Protein AF-A0A7V2JRJ6-F1 (afdb_monomer_lite)

pLDDT: mean 73.1, std 12.54, range [37.25, 88.06]

Foldseek 3Di:
DDPDDQQWAFEDEPNDTQAIDNDDVRRVVRNCVSDPDNPDKEKEKADEPDCVCVDVVVVVVCCVVPVRHHYHYDHHPDNGDHIYIYID

Sequence (88 aa):
RAKHKKGEWLGIHGGRIVAVARNMEGAVTNLLNASIEKNDEVLTIFTGDDPRLREPSALDFIMTAFPGLDVEIKKGGQSVYPLIMSLE

Secondary structure (DSSP, 8-state):
---PPTT-EEEEETTEEEEEESSHHH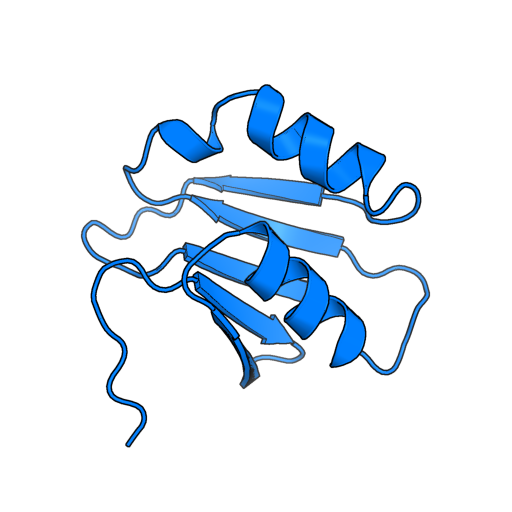HHHHHHHH-S--SS-EEEEEE-S-GGGSSHHHHHHHHHH-TT-EEEEEE---TT--EEEEE-

Radius of gyration: 12.17 Å; chains: 1; bounding box: 29×27×31 Å

Structure (mmCIF, N/CA/C/O backbone):
data_AF-A0A7V2JRJ6-F1
#
_entry.id   AF-A0A7V2JRJ6-F1
#
loop_
_atom_site.group_PDB
_atom_site.id
_atom_site.type_symbol
_atom_site.label_atom_id
_atom_site.label_alt_id
_atom_site.label_comp_id
_atom_site.label_asym_id
_atom_site.label_entity_id
_atom_site.label_seq_id
_atom_site.pdbx_PDB_ins_code
_atom_site.Cartn_x
_atom_site.Cartn_y
_atom_site.Cartn_z
_atom_site.occupancy
_atom_site.B_iso_or_equiv
_atom_site.auth_seq_id
_atom_site.auth_comp_id
_atom_site.auth_asym_id
_atom_site.auth_atom_id
_atom_site.pdbx_PDB_model_num
ATOM 1 N N . ARG A 1 1 ? -11.968 -9.650 -15.914 1.00 37.25 1 ARG A N 1
ATOM 2 C CA . ARG A 1 1 ? -10.604 -10.207 -15.729 1.00 37.25 1 ARG A CA 1
ATOM 3 C C . ARG A 1 1 ? -9.636 -9.034 -15.661 1.00 37.25 1 ARG A C 1
ATOM 5 O O . ARG A 1 1 ? -9.433 -8.400 -16.690 1.00 37.25 1 ARG A O 1
ATOM 12 N N . ALA A 1 2 ? -9.114 -8.689 -14.485 1.00 39.97 2 ALA A N 1
ATOM 13 C CA . ALA A 1 2 ? -8.073 -7.670 -14.388 1.00 39.97 2 ALA A CA 1
ATOM 14 C C . ALA A 1 2 ? -6.784 -8.241 -15.008 1.00 39.97 2 ALA A C 1
ATOM 16 O O . ALA A 1 2 ? -6.288 -9.279 -14.576 1.00 39.97 2 ALA A O 1
ATOM 17 N N . LYS A 1 3 ? -6.302 -7.636 -16.099 1.00 44.12 3 LYS A N 1
ATOM 18 C CA . LYS A 1 3 ? -4.989 -7.949 -16.679 1.00 44.12 3 LYS A CA 1
ATOM 19 C C . LYS A 1 3 ? -3.940 -7.282 -15.788 1.00 44.12 3 LYS A C 1
ATOM 21 O O . LYS A 1 3 ? -3.648 -6.114 -16.003 1.00 44.12 3 LYS A O 1
ATOM 26 N N . HIS A 1 4 ? -3.410 -7.995 -14.801 1.00 52.91 4 HIS A N 1
ATOM 27 C CA . HIS A 1 4 ? -2.287 -7.498 -14.004 1.00 52.91 4 HIS A CA 1
ATOM 28 C C . HIS A 1 4 ? -1.022 -7.493 -14.865 1.00 52.91 4 HIS A C 1
ATOM 30 O O . HIS A 1 4 ? -0.670 -8.516 -15.462 1.00 52.91 4 HIS A O 1
ATOM 36 N N . LYS A 1 5 ? -0.368 -6.335 -14.987 1.00 56.03 5 LYS A N 1
ATOM 37 C CA . LYS A 1 5 ? 0.902 -6.210 -15.710 1.00 56.03 5 LYS A CA 1
ATOM 38 C C . LYS A 1 5 ? 2.070 -6.377 -14.743 1.00 56.03 5 LYS A C 1
ATOM 40 O O . LYS A 1 5 ? 2.022 -5.956 -13.591 1.00 56.03 5 LYS A O 1
ATOM 45 N N . LYS A 1 6 ? 3.154 -6.982 -15.234 1.00 58.34 6 LYS A N 1
ATOM 46 C CA . LYS A 1 6 ? 4.426 -7.084 -14.510 1.00 58.34 6 LYS A CA 1
ATOM 47 C C . LYS A 1 6 ? 4.888 -5.664 -14.132 1.00 58.34 6 LYS A C 1
ATOM 49 O O . LYS A 1 6 ? 5.032 -4.833 -15.025 1.00 58.34 6 LYS A O 1
ATOM 54 N N . GLY A 1 7 ? 5.085 -5.396 -12.840 1.00 66.25 7 GLY A N 1
ATOM 55 C CA . GLY A 1 7 ? 5.518 -4.088 -12.322 1.00 66.25 7 GLY A CA 1
ATOM 56 C C . GLY A 1 7 ? 4.413 -3.191 -11.750 1.00 66.25 7 GLY A C 1
ATOM 57 O O . GLY A 1 7 ? 4.711 -2.074 -11.340 1.00 66.25 7 GLY A O 1
ATOM 58 N N . GLU A 1 8 ? 3.160 -3.650 -11.710 1.00 77.12 8 GLU A N 1
ATOM 59 C CA . GLU A 1 8 ? 2.099 -2.962 -10.965 1.00 77.12 8 GLU A CA 1
ATOM 60 C C . GLU A 1 8 ? 2.120 -3.346 -9.479 1.0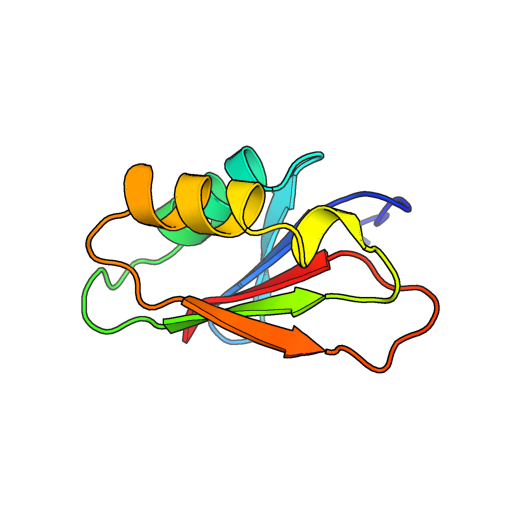0 77.12 8 GLU A C 1
ATOM 62 O O . GLU A 1 8 ? 2.521 -4.445 -9.095 1.00 77.12 8 GLU A O 1
ATOM 67 N N . TRP A 1 9 ? 1.672 -2.408 -8.659 1.00 80.38 9 TRP A N 1
ATOM 68 C CA . TRP A 1 9 ? 1.482 -2.515 -7.224 1.00 80.38 9 TRP A CA 1
ATOM 69 C C . TRP A 1 9 ? 0.020 -2.794 -6.929 1.00 80.38 9 TRP A C 1
ATOM 71 O O . TRP A 1 9 ? -0.853 -2.116 -7.476 1.00 80.38 9 TRP A O 1
ATOM 81 N N . LEU A 1 10 ? -0.244 -3.773 -6.071 1.00 85.81 10 LEU A N 1
ATOM 82 C CA . LEU A 1 10 ? -1.589 -4.167 -5.677 1.00 85.81 10 LEU A CA 1
ATOM 83 C C . LEU A 1 10 ? -1.791 -3.874 -4.195 1.00 85.81 10 LEU A C 1
ATOM 85 O O . LEU A 1 10 ? -0.997 -4.310 -3.367 1.00 85.81 10 LEU A O 1
ATOM 89 N N . GLY A 1 11 ? -2.871 -3.171 -3.867 1.00 86.94 11 GLY A N 1
ATOM 90 C CA . GLY A 1 11 ? -3.341 -3.027 -2.494 1.00 86.94 11 GLY A CA 1
ATOM 91 C C . GLY A 1 11 ? -4.542 -3.927 -2.247 1.00 86.94 11 GLY A C 1
ATOM 92 O O . GLY A 1 11 ? -5.514 -3.907 -3.010 1.00 86.94 11 GLY A O 1
ATOM 93 N N . ILE A 1 12 ? -4.450 -4.720 -1.190 1.00 86.75 12 ILE A N 1
ATOM 94 C CA . ILE A 1 12 ? -5.452 -5.662 -0.720 1.00 86.75 12 ILE A CA 1
ATOM 95 C C . ILE A 1 12 ? -5.969 -5.167 0.628 1.00 86.75 12 ILE A C 1
ATOM 97 O O . ILE A 1 12 ? -5.184 -4.861 1.515 1.00 86.75 12 ILE A O 1
ATOM 101 N N . HIS A 1 13 ? -7.288 -5.113 0.773 1.00 85.62 13 HIS A N 1
ATOM 102 C CA . HIS A 1 13 ? -7.961 -4.832 2.039 1.00 85.62 13 HIS A CA 1
ATOM 103 C C . HIS A 1 13 ? -9.079 -5.868 2.214 1.00 85.62 13 HIS A C 1
ATOM 105 O O . HIS A 1 13 ? -9.826 -6.140 1.263 1.00 85.62 13 HIS A O 1
ATOM 111 N N . GLY A 1 14 ? -9.136 -6.537 3.371 1.00 82.56 14 GLY A N 1
ATOM 112 C CA . GLY A 1 14 ? -10.112 -7.603 3.638 1.00 82.56 14 GLY A CA 1
ATOM 113 C C . GLY A 1 14 ? -10.090 -8.746 2.607 1.00 82.56 14 GLY A C 1
ATOM 114 O O . GLY A 1 14 ? -11.138 -9.245 2.191 1.00 82.56 14 GLY A O 1
ATOM 115 N N . GLY A 1 15 ? -8.905 -9.109 2.102 1.00 82.50 15 GLY A N 1
ATOM 116 C CA . GLY A 1 15 ? -8.727 -10.168 1.098 1.00 82.50 15 GLY A CA 1
ATOM 117 C C . GLY A 1 15 ? -9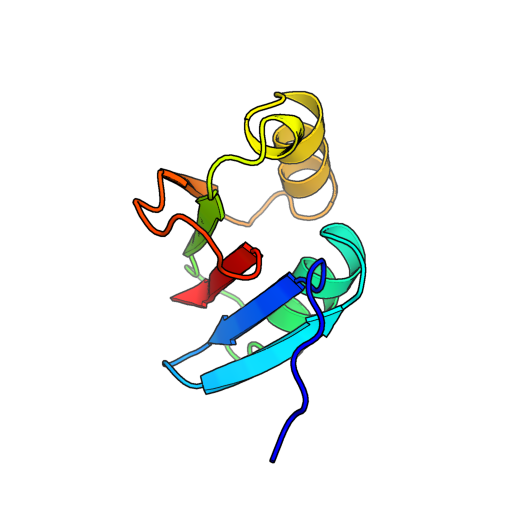.171 -9.812 -0.329 1.00 82.50 15 GLY A C 1
ATOM 118 O O . GLY A 1 15 ? -9.189 -10.681 -1.205 1.00 82.50 15 GLY A O 1
ATOM 119 N N . ARG A 1 16 ? -9.524 -8.549 -0.606 1.00 82.06 16 ARG A N 1
ATOM 120 C CA . ARG A 1 16 ? -9.931 -8.074 -1.939 1.00 82.06 16 ARG A CA 1
ATOM 121 C C . ARG A 1 16 ? -8.938 -7.049 -2.466 1.00 82.06 16 ARG A C 1
ATOM 123 O O . ARG A 1 16 ? -8.504 -6.175 -1.729 1.00 82.06 16 ARG A O 1
ATOM 130 N N . ILE A 1 17 ? -8.619 -7.114 -3.760 1.00 86.75 17 ILE A N 1
ATOM 131 C CA . ILE A 1 17 ? -7.829 -6.063 -4.417 1.00 86.75 17 ILE A CA 1
ATOM 132 C C . ILE A 1 17 ? -8.690 -4.802 -4.496 1.00 86.75 17 ILE A C 1
ATOM 134 O O . ILE A 1 17 ? -9.701 -4.789 -5.201 1.00 86.75 17 ILE A O 1
ATOM 138 N N . VAL A 1 18 ? -8.270 -3.757 -3.792 1.00 87.25 18 VAL A N 1
ATOM 139 C CA . VAL A 1 18 ? -8.941 -2.449 -3.755 1.00 87.25 18 VAL A CA 1
ATOM 140 C C . VAL A 1 18 ? -8.105 -1.345 -4.402 1.00 87.25 18 VAL A C 1
ATOM 142 O O . VAL A 1 18 ? -8.652 -0.318 -4.791 1.00 87.25 18 VAL A O 1
ATOM 145 N N . ALA A 1 19 ? -6.803 -1.575 -4.602 1.00 86.88 19 ALA A N 1
ATOM 146 C CA . ALA A 1 19 ? -5.905 -0.627 -5.249 1.00 86.88 19 ALA A CA 1
ATOM 147 C C . ALA A 1 19 ? -5.009 -1.299 -6.296 1.00 86.88 19 ALA A C 1
ATOM 149 O O . ALA A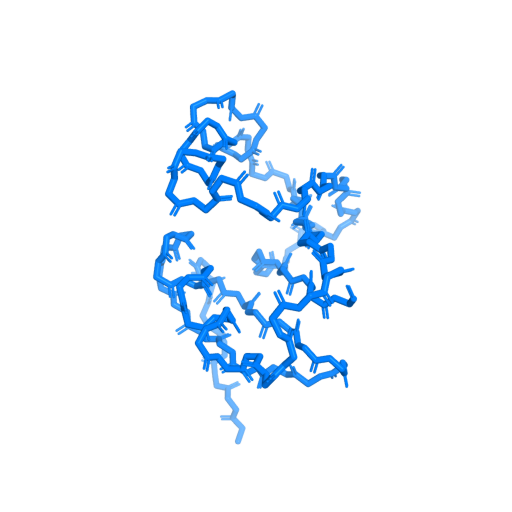 1 19 ? -4.511 -2.408 -6.101 1.00 86.88 19 ALA A O 1
ATOM 150 N N . VAL A 1 20 ? -4.779 -0.592 -7.405 1.00 87.75 20 VAL A N 1
ATOM 151 C CA . VAL A 1 20 ? -3.790 -0.943 -8.431 1.00 87.75 20 VAL A CA 1
ATOM 152 C C . VAL A 1 20 ? -3.084 0.337 -8.864 1.00 87.75 20 VAL A C 1
ATOM 154 O O . VAL A 1 20 ? -3.749 1.286 -9.281 1.00 87.75 20 VAL A O 1
ATOM 157 N N . ALA A 1 21 ? -1.755 0.385 -8.786 1.00 85.94 21 ALA A N 1
ATOM 158 C CA . ALA A 1 21 ? -0.981 1.522 -9.288 1.00 85.94 21 ALA A CA 1
ATOM 159 C C . ALA A 1 21 ? 0.344 1.085 -9.921 1.00 85.94 21 ALA A C 1
ATOM 161 O O . ALA A 1 21 ? 0.752 -0.069 -9.842 1.00 85.94 21 ALA A O 1
ATOM 162 N N . ARG A 1 22 ? 1.028 2.017 -10.588 1.00 83.12 22 ARG A N 1
ATOM 163 C CA . ARG A 1 22 ? 2.332 1.762 -11.231 1.00 83.12 22 ARG A CA 1
ATOM 164 C C . ARG A 1 22 ? 3.525 2.029 -10.313 1.00 83.12 22 ARG A C 1
ATOM 166 O O . ARG A 1 22 ? 4.650 1.711 -10.679 1.00 83.12 22 ARG A O 1
ATOM 173 N N . ASN A 1 23 ? 3.286 2.634 -9.156 1.00 79.50 23 ASN A N 1
ATOM 174 C CA . ASN A 1 23 ? 4.292 2.964 -8.158 1.00 79.50 23 ASN A CA 1
ATOM 175 C C . ASN A 1 23 ? 3.743 2.701 -6.749 1.00 79.50 23 ASN A C 1
ATOM 177 O O . ASN A 1 23 ? 2.535 2.538 -6.568 1.00 79.50 23 ASN A O 1
ATOM 181 N N . MET A 1 24 ? 4.655 2.646 -5.779 1.00 77.25 24 MET A N 1
ATOM 182 C CA . MET A 1 24 ? 4.348 2.369 -4.377 1.00 77.25 24 MET A CA 1
ATOM 183 C C . MET A 1 24 ? 3.422 3.428 -3.793 1.00 77.25 24 MET A C 1
ATOM 185 O O . MET A 1 24 ? 2.375 3.095 -3.256 1.00 77.25 24 MET A O 1
ATOM 189 N N . GLU A 1 25 ? 3.780 4.701 -3.966 1.00 80.44 25 GLU A N 1
ATOM 190 C CA . GLU A 1 25 ? 3.065 5.830 -3.371 1.00 80.44 25 GLU A CA 1
ATOM 191 C C . GLU A 1 25 ? 1.594 5.830 -3.783 1.00 80.44 25 GLU A C 1
ATOM 193 O O . GLU A 1 25 ? 0.712 5.796 -2.933 1.00 80.44 25 GLU A O 1
ATOM 198 N N . GLY A 1 26 ? 1.317 5.759 -5.089 1.00 85.31 26 GLY A N 1
ATOM 199 C CA . GLY A 1 26 ? -0.050 5.749 -5.595 1.00 85.31 26 GLY A CA 1
ATOM 200 C C . GLY A 1 26 ? -0.828 4.519 -5.144 1.00 85.31 26 GLY A C 1
ATOM 201 O O . GLY A 1 26 ? -2.037 4.595 -4.950 1.00 85.31 26 GLY A O 1
ATOM 202 N N . ALA A 1 27 ? -0.157 3.385 -4.949 1.00 85.00 27 ALA A N 1
ATOM 203 C CA . ALA A 1 27 ? -0.814 2.186 -4.465 1.00 85.00 27 ALA A CA 1
ATOM 204 C C . ALA A 1 27 ? -1.154 2.285 -2.971 1.00 85.00 27 ALA A C 1
ATOM 206 O O . ALA A 1 27 ? -2.275 1.939 -2.610 1.00 85.00 27 ALA A O 1
ATOM 207 N N . VAL A 1 28 ? -0.238 2.790 -2.134 1.00 81.44 28 VAL A N 1
ATOM 208 C CA . VAL A 1 28 ? -0.471 3.037 -0.699 1.00 81.44 28 VAL A CA 1
ATOM 209 C C . VAL A 1 28 ? -1.576 4.074 -0.521 1.00 81.44 28 VAL A C 1
ATOM 211 O O . VAL A 1 28 ? -2.543 3.820 0.189 1.00 81.44 28 VAL A O 1
ATOM 214 N N . THR A 1 29 ? -1.507 5.203 -1.234 1.00 84.50 29 THR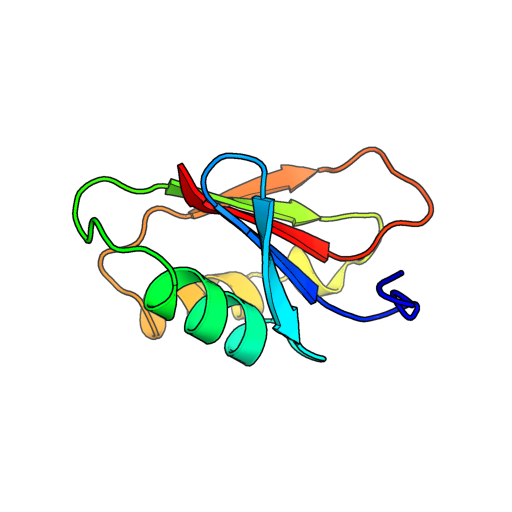 A N 1
ATOM 215 C CA . THR A 1 29 ? -2.551 6.237 -1.202 1.00 84.50 29 THR A CA 1
ATOM 216 C C . THR A 1 29 ? -3.913 5.668 -1.590 1.00 84.50 29 THR A C 1
ATOM 218 O O . THR A 1 29 ? -4.901 5.918 -0.906 1.00 84.50 29 THR A O 1
ATOM 221 N N . ASN A 1 30 ? -3.986 4.882 -2.668 1.00 88.06 30 ASN A N 1
ATOM 222 C CA . ASN A 1 30 ? -5.245 4.279 -3.103 1.00 88.06 30 ASN A CA 1
ATOM 223 C C . ASN A 1 30 ? -5.764 3.234 -2.109 1.00 88.06 30 ASN A C 1
ATOM 225 O O . ASN A 1 30 ? -6.972 3.147 -1.916 1.00 88.06 30 ASN A O 1
ATOM 229 N N . LEU A 1 31 ? -4.873 2.454 -1.493 1.00 87.31 31 LEU A N 1
ATOM 230 C CA . LEU A 1 31 ? -5.227 1.447 -0.497 1.00 87.31 31 LEU A CA 1
ATOM 231 C C . LEU A 1 31 ? -5.811 2.099 0.761 1.00 87.31 31 LEU A C 1
ATOM 233 O O . LEU A 1 31 ? -6.912 1.742 1.163 1.00 87.31 31 LEU A O 1
ATOM 237 N N . LEU A 1 32 ? -5.138 3.114 1.304 1.00 82.94 32 LEU A N 1
ATOM 238 C CA . LEU A 1 32 ? -5.604 3.862 2.476 1.00 82.94 32 LEU A CA 1
ATOM 239 C C . LEU A 1 32 ? -6.898 4.636 2.198 1.00 82.94 32 LEU A C 1
ATOM 241 O O . LEU A 1 32 ? -7.775 4.699 3.050 1.00 82.94 32 LEU A O 1
ATOM 245 N N . ASN A 1 33 ? -7.057 5.197 0.994 1.00 84.38 33 ASN A N 1
ATOM 246 C CA . ASN A 1 33 ? -8.313 5.840 0.589 1.00 84.38 33 ASN A CA 1
ATOM 247 C C . ASN A 1 33 ? -9.473 4.844 0.448 1.00 84.38 33 ASN A C 1
ATOM 249 O O . ASN A 1 33 ? -10.632 5.241 0.553 1.00 84.38 33 ASN A O 1
ATOM 253 N N . ALA A 1 34 ? -9.169 3.581 0.143 1.00 82.50 34 ALA A N 1
ATOM 254 C CA . ALA A 1 34 ? -10.156 2.518 0.031 1.00 82.50 34 ALA A CA 1
ATOM 255 C C . ALA A 1 34 ? -10.465 1.842 1.377 1.00 82.50 34 ALA A C 1
ATOM 257 O O . ALA A 1 34 ? -11.473 1.135 1.460 1.00 82.50 34 ALA A O 1
ATOM 258 N N . SER A 1 35 ? -9.641 2.051 2.411 1.00 75.19 35 SER A N 1
ATOM 259 C CA . SER A 1 35 ? -10.004 1.662 3.770 1.00 75.19 35 SER A CA 1
ATOM 260 C C . SER A 1 35 ? -11.031 2.632 4.356 1.00 75.19 35 SER A C 1
ATOM 262 O O . SER A 1 35 ? -10.953 3.854 4.210 1.00 75.19 35 SER A O 1
ATOM 264 N N . ILE A 1 36 ? -12.045 2.048 4.987 1.00 59.56 36 ILE A N 1
ATOM 265 C CA . ILE A 1 36 ? -13.169 2.746 5.611 1.00 59.56 36 ILE A CA 1
ATOM 266 C C . ILE A 1 36 ? -12.887 2.969 7.110 1.00 59.56 36 ILE A C 1
ATOM 268 O O . ILE A 1 36 ? -13.442 3.901 7.696 1.00 59.56 36 ILE A O 1
ATOM 272 N N . GLU A 1 37 ? -11.993 2.179 7.718 1.00 60.25 37 GLU A N 1
ATOM 273 C CA . GLU A 1 37 ? -11.674 2.211 9.148 1.00 60.25 37 GLU A CA 1
ATOM 274 C C . GLU A 1 37 ? -10.250 2.744 9.348 1.00 60.25 37 GLU A C 1
ATOM 276 O O . GLU A 1 37 ? -9.267 2.099 9.032 1.00 60.25 37 GLU A O 1
ATOM 281 N N . LYS A 1 38 ? -10.128 3.983 9.835 1.00 56.28 38 LYS A N 1
ATOM 282 C CA . LYS A 1 38 ? -8.839 4.700 9.905 1.00 56.28 38 LYS A CA 1
ATOM 283 C C . LYS A 1 38 ? -8.016 4.437 11.172 1.00 56.28 38 LYS A C 1
ATOM 285 O O . LYS A 1 38 ? -7.047 5.157 11.398 1.00 56.28 38 LYS A O 1
ATOM 290 N N . ASN A 1 39 ? -8.417 3.488 12.012 1.00 58.19 39 ASN A N 1
ATOM 291 C CA . ASN A 1 39 ? -7.761 3.233 13.292 1.00 58.19 39 ASN A CA 1
ATOM 292 C C . ASN A 1 39 ? -7.276 1.785 13.357 1.00 58.19 39 ASN A C 1
ATOM 294 O O . ASN A 1 39 ? -8.046 0.876 13.076 1.00 58.19 39 ASN A O 1
ATOM 298 N N . ASP A 1 40 ? -6.021 1.624 13.780 1.00 64.12 40 ASP A N 1
ATOM 299 C CA . ASP A 1 40 ? -5.348 0.360 14.110 1.00 64.12 40 ASP A CA 1
ATOM 300 C C . ASP A 1 40 ? -4.992 -0.575 12.939 1.00 64.12 40 ASP A C 1
ATOM 302 O O . ASP A 1 40 ? -4.649 -1.731 13.170 1.00 64.12 40 ASP A O 1
ATOM 306 N N . GLU A 1 41 ? -4.996 -0.075 11.701 1.00 73.56 41 GLU A N 1
ATOM 307 C CA . GLU A 1 41 ? -4.605 -0.883 10.542 1.00 73.56 41 GLU A CA 1
ATOM 308 C C . GLU A 1 41 ? -3.080 -0.982 10.368 1.00 73.56 41 GLU A C 1
ATOM 310 O O . GLU A 1 41 ? -2.353 0.018 10.420 1.00 73.56 41 GLU A O 1
ATOM 315 N N . VAL A 1 42 ? -2.601 -2.193 10.080 1.00 83.75 42 VAL A N 1
ATOM 316 C CA . VAL A 1 42 ? -1.192 -2.487 9.795 1.00 83.75 42 VAL A CA 1
ATOM 317 C C . VAL A 1 42 ? -0.999 -2.683 8.295 1.00 83.75 42 VAL A C 1
ATOM 319 O O . VAL A 1 42 ? -1.548 -3.599 7.677 1.00 83.75 42 VAL A O 1
ATOM 322 N N . LEU A 1 43 ? -0.146 -1.858 7.687 1.00 84.62 43 LEU A N 1
ATOM 323 C CA . LEU A 1 43 ? 0.270 -2.020 6.300 1.00 84.62 43 LEU A CA 1
ATOM 324 C C . LEU A 1 43 ? 1.374 -3.077 6.201 1.00 84.62 43 LEU A C 1
ATOM 326 O O . LEU A 1 43 ? 2.550 -2.805 6.435 1.00 84.62 43 LEU A O 1
ATOM 330 N N . THR A 1 44 ? 1.020 -4.279 5.758 1.00 85.50 44 THR A N 1
ATOM 331 C CA . THR A 1 44 ? 2.004 -5.316 5.432 1.00 85.50 44 THR A CA 1
ATOM 332 C C . THR A 1 44 ? 2.424 -5.228 3.968 1.00 85.50 44 THR A C 1
ATOM 334 O O . THR A 1 44 ? 1.618 -5.456 3.066 1.00 85.50 44 THR A O 1
ATOM 337 N N . ILE A 1 45 ? 3.706 -4.979 3.711 1.00 80.25 45 ILE A N 1
ATOM 338 C CA . ILE A 1 45 ? 4.308 -4.958 2.376 1.00 80.25 45 ILE A CA 1
ATOM 339 C C . ILE A 1 45 ? 5.033 -6.280 2.126 1.00 80.25 45 ILE A C 1
ATOM 341 O O . ILE A 1 45 ? 6.046 -6.598 2.756 1.00 80.25 45 ILE A O 1
ATOM 345 N N . PHE A 1 46 ? 4.548 -7.043 1.150 1.00 79.19 46 PHE A N 1
ATOM 346 C CA . PHE A 1 46 ? 5.194 -8.269 0.700 1.00 79.19 46 PHE A CA 1
ATOM 347 C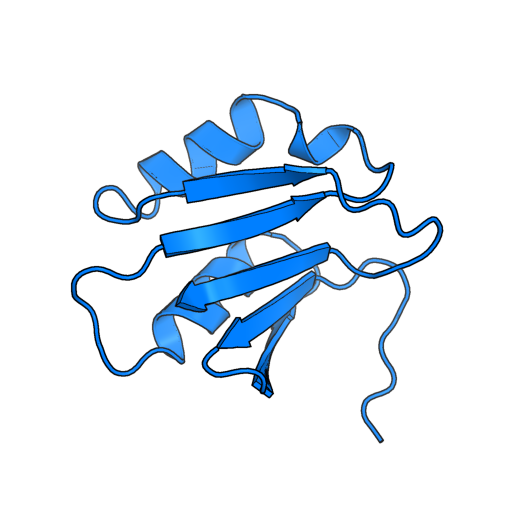 C . PHE A 1 46 ? 6.174 -7.952 -0.427 1.00 79.19 46 PHE A C 1
ATOM 349 O O . PHE A 1 46 ? 5.791 -7.746 -1.582 1.00 79.19 46 PHE A O 1
ATOM 356 N N . THR A 1 47 ? 7.462 -7.923 -0.091 1.00 70.50 47 THR A N 1
ATOM 357 C CA . THR A 1 47 ? 8.526 -7.685 -1.073 1.00 70.50 47 THR A CA 1
ATOM 358 C C . THR A 1 47 ? 8.909 -8.996 -1.747 1.00 70.50 47 THR A C 1
ATOM 360 O O . THR A 1 47 ? 9.265 -9.961 -1.074 1.00 70.50 47 THR A O 1
ATOM 363 N N . GLY A 1 48 ? 8.839 -9.053 -3.078 1.00 68.12 48 GLY A N 1
ATOM 364 C CA . GLY A 1 48 ? 9.431 -10.155 -3.843 1.00 68.12 48 GLY A CA 1
ATOM 365 C C . GLY A 1 48 ? 10.965 -10.083 -3.836 1.00 68.12 48 GLY A C 1
ATOM 366 O O . GLY A 1 48 ? 11.591 -9.592 -2.893 1.00 68.12 48 GLY A O 1
ATOM 367 N N . ASP A 1 49 ? 11.596 -10.503 -4.930 1.00 65.75 49 ASP A N 1
ATOM 368 C CA . ASP A 1 49 ? 13.050 -10.360 -5.118 1.00 65.75 49 ASP A CA 1
ATOM 369 C C . ASP A 1 49 ? 13.493 -8.946 -5.541 1.00 65.75 49 ASP A C 1
ATOM 371 O O . ASP A 1 49 ? 14.667 -8.734 -5.831 1.00 65.75 49 ASP A O 1
ATOM 375 N N . ASP A 1 50 ? 12.585 -7.965 -5.552 1.00 64.62 50 ASP A N 1
ATOM 376 C CA . ASP A 1 50 ? 12.910 -6.576 -5.884 1.00 64.62 50 ASP A CA 1
ATOM 377 C C . ASP A 1 50 ? 13.639 -5.884 -4.711 1.00 64.62 50 ASP A C 1
ATOM 379 O O . ASP A 1 50 ? 13.038 -5.676 -3.651 1.00 64.62 50 ASP A O 1
ATOM 383 N N . PRO A 1 51 ? 14.927 -5.522 -4.862 1.00 60.59 51 PRO A N 1
ATOM 384 C CA . PRO A 1 51 ? 15.719 -4.945 -3.780 1.00 60.59 51 PRO A CA 1
ATOM 385 C C . PRO A 1 51 ? 15.312 -3.508 -3.433 1.00 60.59 51 PRO A C 1
ATOM 387 O O . PRO A 1 51 ? 15.553 -3.087 -2.305 1.00 60.59 51 PRO A O 1
ATOM 390 N N . ARG A 1 52 ? 14.649 -2.780 -4.346 1.00 62.62 52 ARG A N 1
ATOM 391 C CA . ARG A 1 52 ? 14.301 -1.350 -4.187 1.00 62.62 52 ARG A CA 1
ATOM 392 C C . ARG A 1 52 ? 13.371 -1.062 -3.011 1.00 62.62 52 ARG A C 1
ATOM 394 O O . ARG A 1 52 ? 13.212 0.076 -2.605 1.00 62.62 52 ARG A O 1
ATOM 401 N N . LEU A 1 53 ? 12.730 -2.096 -2.480 1.00 61.31 53 LEU A N 1
ATOM 402 C CA . LEU A 1 53 ? 11.740 -1.998 -1.403 1.00 61.31 53 LEU A CA 1
ATOM 403 C C . LEU A 1 53 ? 12.236 -2.513 -0.073 1.00 61.31 53 LEU A C 1
ATOM 405 O O . LEU A 1 53 ? 11.533 -2.457 0.928 1.00 61.31 53 LEU A O 1
ATOM 409 N N . ARG A 1 54 ? 13.464 -3.015 -0.083 1.00 61.31 54 ARG A N 1
ATOM 410 C CA . ARG A 1 54 ? 14.259 -3.218 1.116 1.00 61.31 54 ARG A CA 1
ATOM 411 C C . ARG A 1 54 ? 15.137 -1.992 1.378 1.00 61.31 54 ARG A C 1
ATOM 413 O O . ARG A 1 54 ? 15.880 -1.993 2.352 1.00 61.31 54 ARG A O 1
ATOM 420 N N . GLU A 1 55 ? 15.082 -0.979 0.507 1.00 65.94 55 GLU A N 1
ATOM 421 C CA . GLU A 1 55 ? 15.800 0.272 0.711 1.00 65.94 55 GLU A CA 1
ATOM 422 C C . GLU A 1 55 ? 15.115 1.091 1.816 1.00 65.94 55 GLU A C 1
ATOM 424 O O . GLU A 1 55 ? 13.903 1.312 1.742 1.00 65.94 55 GLU A O 1
ATOM 429 N N . PRO A 1 56 ? 15.871 1.573 2.820 1.00 69.50 56 PRO A N 1
ATOM 430 C CA . PRO A 1 56 ? 15.338 2.403 3.903 1.00 69.50 56 PRO A CA 1
ATOM 431 C C . PRO A 1 56 ? 14.548 3.622 3.411 1.00 69.50 56 PRO A C 1
ATOM 433 O O . PRO A 1 56 ? 13.523 3.962 3.985 1.00 69.50 56 PRO A O 1
ATOM 436 N N . SER A 1 57 ? 14.954 4.208 2.282 1.00 74.31 57 SER A N 1
ATOM 437 C CA . SER A 1 57 ? 14.303 5.367 1.658 1.00 74.31 57 SER A CA 1
ATOM 438 C C . SER A 1 57 ? 12.834 5.131 1.291 1.00 74.31 57 SER A C 1
ATOM 440 O O . SER A 1 57 ? 12.022 6.051 1.375 1.00 74.31 57 SER A O 1
ATOM 442 N N . ALA A 1 58 ? 12.477 3.910 0.886 1.00 70.94 58 ALA A N 1
ATOM 443 C CA . ALA A 1 58 ? 11.101 3.559 0.557 1.00 70.94 58 ALA A CA 1
ATOM 444 C C . ALA A 1 58 ? 10.230 3.493 1.820 1.00 70.94 58 ALA A C 1
ATOM 446 O O . ALA A 1 58 ? 9.090 3.958 1.810 1.00 70.94 58 ALA A O 1
ATOM 447 N N . LEU A 1 59 ? 10.776 2.955 2.913 1.00 73.56 59 LEU A N 1
ATOM 448 C CA . LEU A 1 59 ? 10.089 2.890 4.200 1.00 73.56 59 LEU A CA 1
ATOM 449 C C . LEU A 1 59 ? 9.934 4.291 4.806 1.00 73.56 59 LEU A C 1
ATOM 451 O O . LEU A 1 59 ? 8.831 4.670 5.195 1.00 73.56 59 LEU A O 1
ATOM 455 N N . ASP A 1 60 ? 11.007 5.082 4.788 1.00 80.62 60 ASP A N 1
ATOM 456 C CA . ASP A 1 60 ? 11.018 6.461 5.277 1.00 80.62 60 ASP A CA 1
ATOM 457 C C . ASP A 1 60 ? 9.972 7.316 4.559 1.00 80.62 60 ASP A C 1
ATOM 459 O O . ASP A 1 60 ? 9.288 8.125 5.189 1.00 80.62 60 ASP A O 1
ATOM 463 N N . PHE A 1 61 ? 9.796 7.111 3.248 1.00 80.88 61 PHE A N 1
ATOM 464 C CA . PHE A 1 61 ? 8.751 7.782 2.486 1.00 80.88 61 PHE A CA 1
ATOM 465 C C . PHE A 1 61 ? 7.355 7.453 3.027 1.00 80.88 61 PHE A C 1
ATOM 467 O O . PHE A 1 61 ? 6.567 8.367 3.263 1.00 80.88 61 PHE A O 1
ATOM 474 N N . ILE A 1 62 ? 7.043 6.170 3.242 1.00 78.44 62 ILE A N 1
ATOM 475 C CA . ILE A 1 62 ? 5.719 5.746 3.722 1.00 78.44 62 ILE A CA 1
ATOM 476 C C . ILE A 1 62 ? 5.472 6.287 5.128 1.00 78.44 62 ILE A C 1
ATOM 478 O O . ILE A 1 62 ? 4.424 6.877 5.368 1.00 78.44 62 ILE A O 1
ATOM 482 N N . MET A 1 63 ? 6.445 6.155 6.028 1.00 79.62 63 MET A N 1
ATOM 483 C CA . MET A 1 63 ? 6.336 6.658 7.399 1.00 79.62 63 MET A CA 1
ATOM 484 C C . MET A 1 63 ? 6.189 8.185 7.441 1.00 79.62 63 MET A C 1
ATOM 486 O O . MET A 1 63 ? 5.451 8.716 8.265 1.00 79.62 63 MET A O 1
ATOM 490 N N . THR A 1 64 ? 6.847 8.906 6.529 1.00 84.19 64 THR A N 1
ATOM 491 C CA . THR A 1 64 ? 6.718 10.368 6.418 1.00 84.19 64 THR A CA 1
ATOM 492 C C . THR A 1 64 ? 5.366 10.781 5.840 1.00 84.19 64 THR A C 1
ATOM 494 O O . THR A 1 64 ? 4.747 11.728 6.325 1.00 84.19 64 THR A O 1
ATOM 497 N N . ALA A 1 65 ? 4.898 10.091 4.799 1.00 81.44 65 ALA A N 1
ATOM 498 C CA . ALA A 1 65 ? 3.626 10.381 4.145 1.00 81.44 65 ALA A CA 1
ATOM 499 C C . ALA A 1 65 ? 2.417 9.970 5.006 1.00 81.44 65 ALA A C 1
ATOM 501 O O . ALA A 1 65 ? 1.358 10.594 4.916 1.00 81.44 65 ALA A O 1
ATOM 502 N N . PHE A 1 66 ? 2.584 8.948 5.851 1.00 78.62 66 PHE A N 1
ATOM 503 C CA . PHE A 1 66 ? 1.535 8.336 6.664 1.00 78.62 66 PHE A CA 1
ATOM 504 C C . PHE A 1 66 ? 2.031 8.074 8.103 1.00 78.62 66 PHE A C 1
ATOM 506 O O . PHE A 1 66 ? 2.202 6.925 8.502 1.00 78.62 66 PHE A O 1
ATOM 513 N N . PRO A 1 67 ? 2.235 9.124 8.923 1.00 76.19 67 PRO A N 1
ATOM 514 C CA . PRO A 1 67 ? 2.897 9.030 10.235 1.00 76.19 67 PRO A CA 1
ATOM 515 C C . PRO A 1 67 ? 2.127 8.266 11.326 1.00 76.19 67 PRO A C 1
ATOM 517 O O . PRO A 1 67 ? 2.643 8.103 12.427 1.00 76.19 67 PRO A O 1
ATOM 520 N N . GLY A 1 68 ? 0.896 7.831 11.052 1.00 77.81 68 GLY A N 1
ATOM 521 C CA . GLY A 1 68 ? 0.085 7.011 11.960 1.00 77.81 68 GLY A CA 1
ATOM 522 C C . GLY A 1 68 ? -0.118 5.573 11.484 1.00 77.81 68 GLY A C 1
ATOM 523 O O . GLY A 1 68 ? -0.899 4.856 12.095 1.00 77.81 68 GLY A O 1
ATOM 524 N N . LEU A 1 69 ? 0.523 5.179 10.383 1.00 78.31 69 LEU A N 1
ATOM 525 C CA . LEU A 1 69 ? 0.398 3.845 9.812 1.00 78.31 69 LEU A CA 1
ATOM 526 C C . LEU A 1 69 ? 1.511 2.951 10.354 1.00 78.31 69 LEU A C 1
ATOM 528 O O . LEU A 1 69 ? 2.688 3.294 10.217 1.00 78.31 69 LEU A O 1
ATOM 532 N N . ASP A 1 70 ? 1.151 1.807 10.930 1.00 83.81 70 ASP A N 1
ATOM 533 C CA . ASP A 1 70 ? 2.137 0.781 11.259 1.00 83.81 70 ASP A CA 1
ATOM 534 C C . ASP A 1 70 ? 2.505 0.013 9.984 1.00 83.81 70 ASP A C 1
ATOM 536 O O . ASP A 1 70 ? 1.632 -0.323 9.180 1.00 83.81 70 ASP A O 1
ATOM 540 N N . VAL A 1 71 ? 3.797 -0.218 9.749 1.00 81.81 71 VAL A N 1
ATOM 541 C CA . VAL A 1 71 ? 4.298 -0.780 8.488 1.00 81.81 71 VAL A CA 1
ATOM 542 C C . VAL A 1 71 ? 5.172 -1.995 8.764 1.00 81.81 71 VAL A C 1
ATOM 544 O O . VAL A 1 71 ? 6.265 -1.888 9.318 1.00 81.81 71 VAL A O 1
ATOM 547 N N . GLU A 1 72 ? 4.741 -3.153 8.269 1.00 82.94 72 GLU A N 1
ATOM 548 C CA . GLU A 1 72 ? 5.504 -4.397 8.327 1.00 82.94 72 GLU A CA 1
ATOM 549 C C . GLU A 1 72 ? 6.037 -4.786 6.947 1.00 82.94 72 GLU A C 1
ATOM 551 O O . GLU A 1 72 ? 5.287 -4.884 5.977 1.00 82.94 72 GLU A O 1
ATOM 556 N N . ILE A 1 73 ? 7.329 -5.114 6.847 1.00 78.06 73 ILE A N 1
ATOM 557 C CA . ILE A 1 73 ? 7.895 -5.700 5.624 1.00 78.06 73 ILE A CA 1
ATOM 558 C C . ILE A 1 73 ? 8.067 -7.204 5.808 1.00 78.06 73 ILE A C 1
ATOM 560 O O . ILE A 1 73 ? 8.839 -7.666 6.650 1.00 78.06 73 ILE A O 1
ATOM 564 N N . LYS A 1 74 ? 7.416 -7.983 4.940 1.00 78.81 74 LYS A N 1
ATOM 565 C CA . LYS A 1 74 ? 7.590 -9.438 4.863 1.00 78.81 74 LYS A CA 1
ATOM 566 C C . LYS A 1 74 ? 8.241 -9.810 3.537 1.00 78.81 74 LYS A C 1
ATOM 568 O O . LYS A 1 74 ? 7.867 -9.324 2.469 1.00 78.81 74 LYS A O 1
ATOM 573 N N . LYS A 1 75 ? 9.243 -10.690 3.589 1.00 69.25 75 LYS A N 1
ATOM 574 C CA . LYS A 1 75 ? 9.873 -11.233 2.380 1.00 69.25 75 LYS A CA 1
ATOM 575 C C . LYS A 1 75 ? 8.921 -12.255 1.756 1.00 69.25 75 LYS A C 1
ATOM 577 O O . LYS A 1 75 ? 8.722 -13.339 2.298 1.00 69.25 75 LYS A O 1
ATOM 582 N N . GLY A 1 76 ? 8.322 -11.906 0.625 1.00 61.50 76 GLY A N 1
ATOM 583 C CA . GLY A 1 76 ? 7.484 -12.798 -0.163 1.00 61.50 76 GLY A CA 1
ATOM 584 C C . GLY A 1 76 ? 8.346 -13.795 -0.936 1.00 61.50 76 GLY A C 1
ATOM 585 O O . GLY A 1 76 ? 9.120 -13.409 -1.805 1.00 61.50 76 GLY A O 1
ATOM 586 N N . GLY A 1 77 ? 8.197 -15.093 -0.663 1.00 54.38 77 GLY A N 1
ATOM 587 C CA . GLY A 1 77 ? 8.886 -16.180 -1.383 1.00 54.38 77 GLY A CA 1
ATOM 588 C C . GLY A 1 77 ? 8.376 -16.432 -2.812 1.00 54.38 77 GLY A C 1
ATOM 589 O O . GLY A 1 77 ? 8.511 -17.535 -3.334 1.00 54.38 77 GLY A O 1
ATOM 590 N N . GLN A 1 78 ? 7.731 -15.446 -3.435 1.00 49.31 78 GLN A N 1
ATOM 591 C CA . GLN A 1 78 ? 7.075 -15.579 -4.729 1.00 49.31 78 GLN A CA 1
ATOM 592 C C . GLN A 1 78 ? 7.943 -14.970 -5.836 1.00 49.31 78 GLN A C 1
ATOM 594 O O . GLN A 1 78 ? 8.029 -13.757 -6.001 1.00 49.31 78 GLN A O 1
ATOM 599 N N . SER A 1 79 ? 8.563 -15.855 -6.621 1.00 50.81 79 SER A N 1
ATOM 600 C CA . SER A 1 79 ? 9.571 -15.556 -7.650 1.00 50.81 79 SER A CA 1
ATOM 601 C C . SER A 1 79 ? 9.083 -14.644 -8.795 1.00 50.81 79 SER A C 1
ATOM 603 O O . SER A 1 79 ? 9.894 -14.083 -9.528 1.00 50.81 79 SER A O 1
ATOM 605 N N . VAL A 1 80 ? 7.766 -14.456 -8.973 1.00 48.28 80 VAL A N 1
ATOM 606 C CA . VAL A 1 80 ? 7.204 -13.625 -10.054 1.00 48.28 80 VAL A CA 1
ATOM 607 C C . VAL A 1 80 ? 5.818 -13.071 -9.683 1.00 48.28 80 VAL A C 1
ATOM 609 O O . VAL A 1 80 ? 4.832 -13.443 -10.309 1.00 48.28 80 VAL A O 1
ATOM 612 N N . TYR A 1 81 ? 5.688 -12.200 -8.678 1.00 51.00 81 TYR A N 1
ATOM 613 C CA . TYR A 1 81 ? 4.389 -11.566 -8.396 1.00 51.00 81 TYR A CA 1
ATOM 614 C C . TYR A 1 81 ? 4.493 -10.059 -8.105 1.00 51.00 81 TYR A C 1
ATOM 616 O O . TYR A 1 81 ? 5.550 -9.585 -7.686 1.00 51.00 81 TYR A O 1
ATOM 624 N N . PRO A 1 82 ? 3.429 -9.295 -8.436 1.00 53.75 82 PRO A N 1
ATOM 625 C CA . PRO A 1 82 ? 3.330 -7.864 -8.186 1.00 53.75 82 PRO A CA 1
ATOM 626 C C . PRO A 1 82 ? 3.479 -7.585 -6.698 1.00 53.75 82 PRO A C 1
ATOM 628 O O . PRO A 1 82 ? 3.232 -8.448 -5.862 1.00 53.75 82 PRO A O 1
ATOM 631 N N . LEU A 1 83 ? 3.898 -6.375 -6.376 1.00 65.00 83 LEU A N 1
ATOM 632 C CA . LEU A 1 83 ? 4.122 -5.980 -4.999 1.00 65.00 83 LEU A CA 1
ATOM 633 C C . LEU A 1 83 ? 2.775 -5.856 -4.303 1.00 65.00 83 LEU A C 1
ATOM 635 O O . LEU A 1 83 ? 1.951 -5.028 -4.695 1.00 65.00 83 LEU A O 1
ATOM 639 N N . ILE A 1 84 ? 2.539 -6.758 -3.350 1.00 68.69 84 ILE A N 1
ATOM 640 C CA . ILE A 1 84 ? 1.277 -6.871 -2.625 1.00 68.69 84 ILE A CA 1
ATOM 641 C C . ILE A 1 84 ? 1.420 -6.096 -1.329 1.00 68.69 84 ILE A C 1
ATOM 643 O O . ILE A 1 84 ? 2.353 -6.326 -0.560 1.00 68.69 84 ILE A O 1
ATOM 647 N N . MET A 1 85 ? 0.466 -5.215 -1.084 1.00 76.38 85 MET A N 1
ATOM 648 C CA . MET A 1 85 ? 0.270 -4.599 0.213 1.00 76.38 85 MET A CA 1
ATOM 649 C C . MET A 1 85 ? -1.046 -5.098 0.775 1.00 76.38 85 MET A C 1
ATOM 651 O O . MET A 1 85 ? -2.038 -5.133 0.048 1.00 76.38 85 MET A O 1
ATOM 655 N N . SER A 1 86 ? -1.039 -5.493 2.036 1.00 78.50 86 SER A N 1
ATOM 656 C CA . SER A 1 86 ? -2.244 -5.832 2.777 1.00 78.50 86 SER A CA 1
ATOM 657 C C . SER A 1 86 ? -2.453 -4.792 3.856 1.00 78.50 86 SER A C 1
ATOM 659 O O . SER A 1 86 ? -1.490 -4.407 4.513 1.00 78.50 86 SER A O 1
ATOM 661 N N . LEU A 1 87 ? -3.690 -4.352 4.003 1.00 79.56 87 LEU A N 1
ATOM 662 C CA . LEU A 1 87 ? -4.146 -3.535 5.113 1.00 79.56 87 LEU A CA 1
ATOM 663 C C . LEU A 1 87 ? -5.133 -4.403 5.899 1.00 79.56 87 LEU A C 1
ATOM 665 O O . LEU A 1 87 ? -6.052 -4.969 5.293 1.00 79.56 87 LEU A O 1
ATOM 669 N N . GLU A 1 88 ? -4.854 -4.603 7.182 1.00 74.38 88 GLU A N 1
ATOM 670 C CA . GLU A 1 88 ? -5.610 -5.439 8.129 1.00 74.38 88 GLU A CA 1
ATOM 671 C C . GLU A 1 88 ? -5.671 -4.772 9.497 1.00 74.38 88 GLU A C 1
ATOM 673 O O . GLU A 1 88 ? -4.713 -4.024 9.802 1.00 74.38 88 GLU A O 1
#